Protein AF-A0A7V9QBI6-F1 (afdb_monomer_lite)

Structure (mmCIF, N/CA/C/O backbone):
data_AF-A0A7V9QBI6-F1
#
_entry.id   AF-A0A7V9QBI6-F1
#
loop_
_atom_site.group_PDB
_atom_site.id
_atom_site.type_symbol
_atom_site.label_atom_id
_atom_site.label_alt_id
_atom_site.label_comp_id
_atom_site.label_asym_id
_atom_site.label_entity_id
_atom_site.label_seq_id
_atom_site.pdbx_PDB_ins_code
_atom_site.Cartn_x
_atom_site.Cartn_y
_atom_site.Cartn_z
_atom_site.occupancy
_atom_site.B_iso_or_equiv
_atom_site.auth_seq_id
_atom_site.auth_comp_id
_atom_site.auth_asym_id
_atom_site.auth_atom_id
_atom_site.pdbx_PDB_model_num
ATOM 1 N N . MET A 1 1 ? 18.276 -4.239 5.375 1.00 56.69 1 MET A N 1
ATOM 2 C CA . MET A 1 1 ? 18.345 -3.496 4.094 1.00 56.69 1 MET A CA 1
ATOM 3 C C . MET A 1 1 ? 19.652 -2.724 3.919 1.00 56.69 1 MET A C 1
ATOM 5 O O . MET A 1 1 ? 20.306 -2.958 2.918 1.00 56.69 1 MET A O 1
ATOM 9 N N . LEU A 1 2 ? 20.093 -1.887 4.871 1.00 54.53 2 LEU A N 1
ATOM 10 C CA . LEU A 1 2 ? 21.341 -1.106 4.722 1.00 54.53 2 LEU A CA 1
ATOM 11 C C . LEU A 1 2 ? 22.616 -1.962 4.559 1.00 54.53 2 LEU A C 1
ATOM 13 O O . LEU A 1 2 ? 23.468 -1.631 3.743 1.00 54.53 2 LEU A O 1
ATOM 17 N N . ALA A 1 3 ? 22.708 -3.097 5.264 1.00 55.66 3 ALA A N 1
ATOM 18 C CA . ALA A 1 3 ? 23.862 -4.000 5.173 1.00 55.66 3 ALA A CA 1
ATOM 19 C C . ALA A 1 3 ? 24.038 -4.647 3.784 1.00 55.66 3 ALA A C 1
ATOM 21 O O . ALA A 1 3 ? 25.162 -4.854 3.351 1.00 55.66 3 ALA A O 1
ATOM 22 N N . GLY A 1 4 ? 22.943 -4.924 3.063 1.00 59.69 4 GLY A N 1
ATOM 23 C CA . GLY A 1 4 ? 23.010 -5.491 1.709 1.00 59.69 4 GLY A CA 1
ATOM 24 C C . GLY A 1 4 ? 23.427 -4.468 0.650 1.00 59.69 4 GLY A C 1
ATOM 25 O O . GLY A 1 4 ? 24.058 -4.829 -0.335 1.00 59.69 4 GLY A O 1
ATOM 26 N N . TRP A 1 5 ? 23.122 -3.185 0.868 1.00 60.59 5 TRP A N 1
ATOM 27 C CA . TRP A 1 5 ? 23.482 -2.114 -0.064 1.00 60.59 5 TRP A CA 1
ATOM 28 C C . TRP A 1 5 ? 24.966 -1.742 0.008 1.00 60.59 5 TRP A C 1
ATOM 30 O O . TRP A 1 5 ? 25.596 -1.507 -1.019 1.00 60.59 5 TRP A O 1
ATOM 40 N N . TYR A 1 6 ? 25.549 -1.749 1.211 1.00 61.19 6 TYR A N 1
ATOM 41 C CA . TYR A 1 6 ? 26.974 -1.454 1.407 1.00 61.19 6 TYR A CA 1
ATOM 42 C C . TYR A 1 6 ? 27.915 -2.425 0.671 1.00 61.19 6 TYR A C 1
ATOM 44 O O . TYR A 1 6 ? 29.070 -2.086 0.436 1.00 61.19 6 TYR A O 1
ATOM 52 N N . ILE A 1 7 ? 27.419 -3.599 0.269 1.00 66.25 7 ILE A N 1
ATOM 53 C CA . ILE A 1 7 ? 28.182 -4.628 -0.451 1.00 66.25 7 ILE A CA 1
ATOM 54 C C . ILE A 1 7 ? 28.337 -4.296 -1.952 1.00 66.25 7 ILE A C 1
ATOM 56 O O . ILE A 1 7 ? 29.274 -4.772 -2.582 1.00 66.25 7 ILE A O 1
ATOM 60 N N . ILE A 1 8 ? 27.465 -3.461 -2.536 1.00 65.31 8 ILE A N 1
ATOM 61 C CA . ILE A 1 8 ? 27.375 -3.246 -4.000 1.00 65.31 8 ILE A CA 1
ATOM 62 C C . ILE A 1 8 ? 28.242 -2.055 -4.482 1.00 65.31 8 ILE A C 1
ATOM 64 O O . ILE A 1 8 ? 28.505 -1.909 -5.674 1.00 65.31 8 ILE A O 1
ATOM 68 N N . GLY A 1 9 ? 28.771 -1.246 -3.558 1.00 57.41 9 GLY A N 1
ATOM 69 C CA . GLY A 1 9 ? 29.742 -0.179 -3.831 1.00 57.41 9 GLY A CA 1
ATOM 70 C C . GLY A 1 9 ? 29.172 1.251 -3.740 1.00 57.41 9 GLY A C 1
ATOM 71 O O 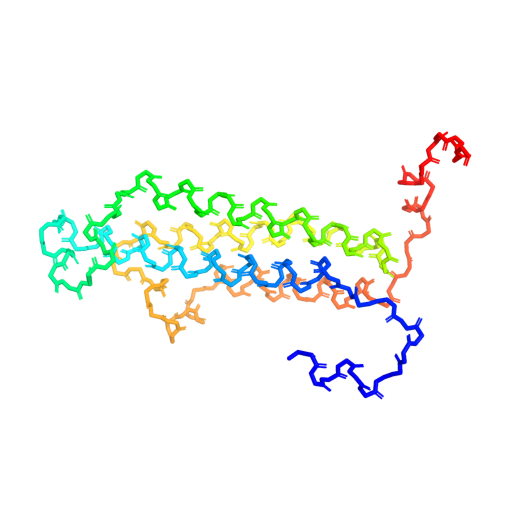. GLY A 1 9 ? 27.972 1.466 -3.912 1.00 57.41 9 GLY A O 1
ATOM 72 N N . PRO A 1 10 ? 30.022 2.262 -3.469 1.00 57.81 10 PRO A N 1
ATOM 73 C CA . PRO A 1 10 ? 29.607 3.632 -3.129 1.00 57.81 10 PRO A CA 1
ATOM 74 C C . PRO A 1 10 ? 29.088 4.475 -4.309 1.00 57.81 10 PRO A C 1
ATOM 76 O O . PRO A 1 10 ? 28.660 5.607 -4.100 1.00 57.81 10 PRO A O 1
ATOM 79 N N . ALA A 1 11 ? 29.121 3.960 -5.543 1.00 58.97 11 ALA A N 1
ATOM 80 C CA . ALA A 1 11 ? 28.782 4.725 -6.748 1.00 58.97 11 ALA A CA 1
ATOM 81 C C . ALA A 1 11 ? 27.268 4.895 -6.990 1.00 58.97 11 ALA A C 1
ATOM 83 O O . ALA A 1 11 ? 26.865 5.766 -7.759 1.00 58.97 11 ALA A O 1
ATOM 84 N N . MET A 1 12 ? 26.413 4.091 -6.345 1.00 58.62 12 MET A N 1
ATOM 85 C CA . MET A 1 12 ? 24.961 4.216 -6.487 1.00 58.62 12 MET A CA 1
ATOM 86 C C . MET A 1 12 ? 24.350 4.998 -5.326 1.00 58.62 12 MET A C 1
ATOM 88 O O . MET A 1 12 ? 24.424 4.593 -4.164 1.00 58.62 12 MET A O 1
ATOM 92 N N . VAL A 1 13 ? 23.680 6.103 -5.666 1.00 67.19 13 VAL A N 1
ATOM 93 C CA . VAL A 1 13 ? 22.854 6.872 -4.728 1.00 67.19 13 VAL A CA 1
ATOM 94 C C . VAL A 1 13 ? 21.829 5.935 -4.094 1.00 67.19 13 VAL A C 1
ATOM 96 O O . VAL A 1 13 ? 21.080 5.261 -4.805 1.00 67.19 13 VAL A O 1
ATOM 99 N N . LEU A 1 14 ? 21.805 5.907 -2.759 1.00 70.12 14 LEU A N 1
ATOM 100 C CA . LEU A 1 14 ? 20.863 5.113 -1.977 1.00 70.12 14 LEU A CA 1
ATOM 101 C C . LEU A 1 14 ? 19.430 5.417 -2.459 1.00 70.12 14 LEU A C 1
ATOM 103 O O . LEU A 1 14 ? 19.051 6.594 -2.483 1.00 70.12 14 LEU A O 1
ATOM 107 N N . PRO A 1 15 ? 18.612 4.416 -2.830 1.00 82.88 15 PRO A N 1
ATOM 108 C CA . PRO A 1 15 ? 17.234 4.636 -3.247 1.00 82.88 15 PRO A CA 1
ATOM 109 C C . PRO A 1 15 ? 16.385 4.916 -2.002 1.00 82.88 15 PRO A C 1
ATOM 111 O O . PRO A 1 15 ? 15.600 4.084 -1.551 1.00 82.88 15 PRO A O 1
ATOM 114 N N . ILE A 1 16 ? 16.569 6.099 -1.411 1.00 87.75 16 ILE A N 1
ATOM 115 C CA . ILE A 1 16 ? 15.859 6.548 -0.207 1.00 87.75 16 ILE A CA 1
ATOM 116 C C . ILE A 1 16 ? 14.348 6.498 -0.447 1.00 87.75 16 ILE A C 1
ATOM 118 O O . ILE A 1 16 ? 13.604 6.092 0.440 1.00 87.75 16 ILE A O 1
ATOM 122 N N . SER A 1 17 ? 13.899 6.816 -1.665 1.00 90.56 17 SER A N 1
ATOM 123 C CA . SER A 1 17 ? 12.503 6.670 -2.079 1.00 90.56 17 SER A CA 1
ATOM 124 C C . SER A 1 17 ? 12.000 5.227 -1.939 1.00 90.56 17 SER A C 1
ATOM 126 O O . SER A 1 17 ? 10.940 5.011 -1.364 1.00 90.56 17 SER A O 1
ATOM 128 N N . LEU A 1 18 ? 12.774 4.215 -2.338 1.00 90.81 18 LEU A N 1
ATOM 129 C CA . LEU A 1 18 ? 12.375 2.816 -2.148 1.00 90.81 18 LEU A CA 1
ATOM 130 C C . LEU A 1 18 ? 12.300 2.433 -0.665 1.00 90.81 18 LEU A C 1
ATOM 132 O O . LEU A 1 18 ? 11.347 1.778 -0.249 1.00 90.81 18 LEU A O 1
ATOM 136 N N . LEU A 1 19 ? 13.281 2.857 0.138 1.00 91.00 19 LEU A N 1
ATOM 137 C CA . LEU A 1 19 ? 13.303 2.589 1.581 1.00 91.00 19 LEU A CA 1
ATOM 138 C C . LEU A 1 19 ? 12.094 3.209 2.288 1.00 91.00 19 LEU A C 1
ATOM 140 O O . LEU A 1 19 ? 11.439 2.545 3.092 1.00 91.00 19 LEU A O 1
ATOM 144 N N . LEU A 1 20 ? 11.784 4.467 1.968 1.00 93.75 20 LEU A N 1
ATOM 145 C CA . LEU A 1 20 ? 10.618 5.161 2.499 1.00 93.75 20 LEU A CA 1
ATOM 146 C C . LEU A 1 20 ? 9.326 4.495 2.034 1.00 93.75 20 LEU A C 1
ATOM 148 O O . LEU A 1 20 ? 8.457 4.246 2.862 1.00 93.75 20 LEU A O 1
ATOM 152 N N . SER A 1 21 ? 9.213 4.137 0.753 1.00 94.56 21 SER A N 1
ATOM 153 C CA . SER A 1 21 ? 8.050 3.411 0.237 1.00 94.56 21 SER A CA 1
ATOM 154 C C . SER A 1 21 ? 7.826 2.103 0.997 1.00 94.56 21 SER A C 1
ATOM 156 O O . SER A 1 21 ? 6.747 1.898 1.551 1.00 94.56 21 SER A O 1
ATOM 158 N N . TYR A 1 22 ? 8.867 1.274 1.130 1.00 93.88 22 TYR A N 1
ATOM 159 C CA . TYR A 1 22 ? 8.823 0.021 1.884 1.00 93.88 22 TYR A CA 1
ATOM 160 C C . TYR A 1 22 ? 8.365 0.234 3.334 1.00 93.88 22 TYR A C 1
ATOM 162 O O . TYR A 1 22 ? 7.484 -0.476 3.823 1.00 93.88 22 TYR A O 1
ATOM 170 N N . TRP A 1 23 ? 8.914 1.245 4.014 1.00 95.50 23 TRP A N 1
ATOM 171 C CA . TRP A 1 23 ? 8.517 1.578 5.381 1.00 95.50 23 TRP A CA 1
ATOM 172 C C . TRP A 1 23 ? 7.045 1.996 5.461 1.00 95.50 23 TRP A C 1
ATOM 174 O O . TRP A 1 23 ? 6.322 1.546 6.351 1.00 95.50 23 TRP A O 1
ATOM 184 N N . MET A 1 24 ? 6.581 2.835 4.533 1.00 97.62 24 MET A N 1
ATOM 185 C CA . MET A 1 24 ? 5.194 3.302 4.499 1.00 97.62 24 MET A CA 1
ATOM 186 C C . MET A 1 24 ? 4.216 2.161 4.199 1.00 97.62 24 MET A C 1
ATOM 188 O O . MET A 1 24 ? 3.181 2.080 4.854 1.00 97.62 24 MET A O 1
ATOM 192 N N . VAL A 1 25 ? 4.553 1.226 3.302 1.00 96.56 25 VAL A N 1
ATOM 193 C CA . VAL A 1 25 ? 3.745 0.014 3.062 1.00 96.56 25 VAL A CA 1
ATOM 194 C C . VAL A 1 25 ? 3.663 -0.857 4.324 1.00 96.56 25 VAL A C 1
ATOM 196 O O . VAL A 1 25 ? 2.589 -1.338 4.687 1.00 96.56 25 VAL A O 1
ATOM 199 N N . ALA A 1 26 ? 4.769 -1.041 5.046 1.00 95.19 26 ALA A N 1
ATOM 200 C CA . ALA A 1 26 ? 4.754 -1.793 6.301 1.00 95.19 26 ALA A CA 1
ATOM 201 C C . ALA A 1 26 ? 3.892 -1.101 7.376 1.00 95.19 26 ALA A C 1
ATOM 203 O O . ALA A 1 26 ? 3.095 -1.753 8.058 1.00 95.19 26 ALA A O 1
ATOM 204 N N . ALA A 1 27 ? 4.009 0.225 7.504 1.00 96.44 27 ALA A N 1
ATOM 205 C CA . ALA A 1 27 ? 3.177 1.022 8.404 1.00 96.44 27 ALA A CA 1
ATOM 206 C C . ALA A 1 27 ? 1.689 0.939 8.028 1.00 96.44 27 ALA A C 1
ATOM 208 O O . ALA A 1 27 ? 0.847 0.791 8.915 1.00 96.44 27 ALA A O 1
ATOM 209 N N . TYR A 1 28 ? 1.378 0.947 6.730 1.00 97.44 28 TYR A N 1
ATOM 210 C CA . TYR A 1 28 ? 0.037 0.730 6.199 1.00 97.44 28 TYR A CA 1
ATOM 211 C C . TYR A 1 28 ? -0.553 -0.602 6.682 1.00 97.44 28 TYR A C 1
ATOM 213 O O . TYR A 1 28 ? -1.601 -0.600 7.328 1.00 97.44 28 TYR A O 1
ATOM 221 N N . PHE A 1 29 ? 0.134 -1.729 6.465 1.00 94.50 29 PHE A N 1
ATOM 222 C CA . PHE A 1 29 ? -0.372 -3.041 6.889 1.00 94.50 29 PHE A CA 1
ATOM 223 C C . PHE A 1 29 ? -0.586 -3.120 8.406 1.00 94.50 29 PHE A C 1
ATOM 225 O O . PHE A 1 29 ? -1.609 -3.626 8.873 1.00 94.50 29 PHE A O 1
ATOM 232 N N . MET A 1 30 ? 0.330 -2.549 9.192 1.00 94.62 30 MET A N 1
ATOM 233 C CA . MET A 1 30 ? 0.195 -2.493 10.650 1.00 94.62 30 MET A CA 1
ATOM 234 C C . MET A 1 30 ? -0.979 -1.619 11.107 1.00 94.62 30 MET A C 1
ATOM 236 O O . MET A 1 30 ? -1.645 -1.958 12.089 1.00 94.62 30 MET A O 1
ATOM 240 N N . ALA A 1 31 ? -1.245 -0.507 10.421 1.00 95.31 31 ALA A N 1
ATOM 241 C CA . ALA A 1 31 ? -2.376 0.365 10.716 1.00 95.31 31 ALA A CA 1
ATOM 242 C C . ALA A 1 31 ? -3.710 -0.323 10.394 1.00 95.31 31 ALA A C 1
ATOM 244 O O . ALA A 1 31 ? -4.616 -0.302 11.225 1.00 95.31 31 ALA A O 1
ATOM 245 N N . VAL A 1 32 ? -3.802 -1.012 9.252 1.00 95.25 32 VAL A N 1
ATOM 246 C CA . VAL A 1 32 ? -4.983 -1.800 8.861 1.00 95.25 32 VAL A CA 1
ATOM 247 C C . VAL A 1 32 ? -5.254 -2.931 9.856 1.00 95.25 32 VAL A C 1
ATOM 249 O O . VAL A 1 32 ? -6.391 -3.100 10.296 1.00 95.25 32 VAL A O 1
ATOM 252 N N . LYS A 1 33 ? -4.218 -3.656 10.298 1.00 93.06 33 LYS A N 1
ATOM 253 C CA . LYS A 1 33 ? -4.354 -4.666 11.357 1.00 93.06 33 LYS A CA 1
ATOM 254 C C . LYS A 1 33 ? -4.920 -4.068 12.649 1.00 93.06 33 LYS A C 1
ATOM 256 O O . LYS A 1 33 ? -5.872 -4.603 13.211 1.00 93.06 33 LYS A O 1
ATOM 261 N N . ARG A 1 34 ? -4.364 -2.944 13.117 1.00 92.44 34 ARG A N 1
ATOM 262 C CA . ARG A 1 34 ? -4.855 -2.256 14.327 1.00 92.44 34 ARG A CA 1
ATOM 263 C C . ARG A 1 34 ? -6.288 -1.762 14.171 1.00 92.44 34 ARG A C 1
ATOM 265 O O . ARG A 1 34 ? -7.041 -1.809 15.133 1.00 92.44 34 ARG A O 1
ATOM 272 N N . PHE A 1 35 ? -6.656 -1.297 12.982 1.00 94.12 35 PHE A N 1
ATOM 273 C CA . PHE A 1 35 ? -8.021 -0.895 12.668 1.00 94.12 35 PHE A CA 1
ATOM 274 C C . PHE A 1 35 ? -9.002 -2.065 12.775 1.00 94.12 35 PHE A C 1
ATOM 276 O O . PHE A 1 35 ? -10.030 -1.925 13.436 1.00 94.12 35 PHE A O 1
ATOM 283 N N . ALA A 1 36 ? -8.648 -3.228 12.224 1.00 92.44 36 ALA A N 1
ATOM 284 C CA . ALA A 1 36 ? -9.449 -4.441 12.360 1.00 92.44 36 ALA A CA 1
ATOM 285 C C . ALA A 1 36 ? -9.595 -4.880 13.829 1.00 92.44 36 ALA A C 1
ATOM 287 O O . ALA A 1 36 ? -10.696 -5.210 14.254 1.00 92.44 36 ALA A O 1
ATOM 288 N N . GLU A 1 37 ? -8.508 -4.872 14.613 1.00 91.19 37 GLU A N 1
ATOM 289 C CA . GLU A 1 37 ? -8.533 -5.208 16.050 1.00 91.19 37 GLU A CA 1
ATOM 290 C C . GLU A 1 37 ? -9.409 -4.228 16.851 1.00 91.19 37 GLU A C 1
ATOM 292 O O . GLU A 1 37 ? -10.218 -4.642 17.676 1.00 91.19 37 GLU A O 1
ATOM 297 N N . PHE A 1 38 ? -9.261 -2.921 16.612 1.00 91.38 38 PHE A N 1
ATOM 298 C CA . PHE A 1 38 ? -9.999 -1.886 17.340 1.00 91.38 38 PHE A CA 1
ATOM 299 C C . PHE A 1 38 ? -11.511 -1.989 17.099 1.00 91.38 38 PHE A C 1
ATOM 301 O O . PHE A 1 38 ? -12.290 -1.887 18.046 1.00 91.38 38 PHE A O 1
ATOM 308 N N . ARG A 1 39 ? -11.916 -2.242 15.848 1.00 90.94 39 ARG A N 1
ATOM 309 C CA . ARG A 1 39 ? -13.322 -2.444 15.474 1.00 90.94 39 ARG A CA 1
ATOM 310 C C . ARG A 1 39 ? -13.921 -3.710 16.068 1.00 90.94 39 ARG A C 1
ATOM 312 O O . ARG A 1 39 ? -15.064 -3.681 16.504 1.00 90.94 39 ARG A O 1
ATOM 319 N N . ASP A 1 40 ? -13.161 -4.799 16.089 1.00 89.50 40 ASP A N 1
ATOM 320 C CA . ASP A 1 40 ? -13.628 -6.089 16.604 1.00 89.50 40 ASP A CA 1
ATOM 321 C C . ASP A 1 40 ? -13.874 -6.057 18.122 1.00 89.50 40 ASP A C 1
ATOM 323 O O . ASP A 1 40 ? -14.847 -6.626 18.609 1.00 89.50 40 ASP A O 1
ATOM 327 N N . ILE A 1 41 ? -13.055 -5.310 18.875 1.00 90.31 41 ILE A N 1
ATOM 328 C CA . ILE A 1 41 ? -13.276 -5.103 20.316 1.00 90.31 41 ILE A CA 1
ATOM 329 C C . ILE A 1 41 ? -14.557 -4.295 20.576 1.00 90.31 41 ILE A C 1
ATOM 331 O O . ILE A 1 41 ? -15.236 -4.543 21.574 1.00 90.31 41 ILE A O 1
ATOM 335 N N . GLY A 1 42 ? -14.868 -3.312 19.722 1.00 86.81 42 GLY A N 1
ATOM 336 C CA . GLY A 1 42 ? -16.112 -2.528 19.749 1.00 86.81 42 GLY A CA 1
ATOM 337 C C . GLY A 1 42 ? -16.316 -1.608 20.964 1.00 86.81 42 GLY A C 1
ATOM 338 O O . GLY A 1 42 ? -17.242 -0.803 20.971 1.00 86.81 42 GLY A O 1
ATOM 339 N N . ASP A 1 43 ? -15.456 -1.693 21.982 1.00 89.88 43 ASP A N 1
ATOM 340 C CA . ASP A 1 43 ? -15.502 -0.892 23.209 1.00 89.88 43 ASP A CA 1
ATOM 341 C C . ASP A 1 43 ? -14.139 -0.206 23.449 1.00 89.88 43 ASP A C 1
ATOM 343 O O . ASP A 1 43 ? -13.153 -0.891 23.751 1.00 89.88 43 ASP A O 1
ATOM 347 N N . PRO A 1 44 ? -14.060 1.139 23.367 1.00 85.62 44 PRO A N 1
ATOM 348 C CA . PRO A 1 44 ? -12.823 1.894 23.574 1.00 85.62 44 PRO A CA 1
ATOM 349 C C . PRO A 1 44 ? -12.148 1.653 24.932 1.00 85.62 44 PRO A C 1
ATOM 351 O O . PRO A 1 44 ? -10.917 1.630 25.014 1.00 85.62 44 PRO A O 1
ATOM 354 N N . ALA A 1 45 ? -12.919 1.440 26.004 1.00 87.69 45 ALA A N 1
ATOM 355 C CA . ALA A 1 45 ? -12.368 1.204 27.336 1.00 87.69 45 ALA A CA 1
ATOM 356 C C . ALA A 1 45 ? -11.715 -0.182 27.423 1.00 87.69 45 ALA A C 1
ATOM 358 O O . ALA A 1 45 ? -10.620 -0.331 27.976 1.00 87.69 45 ALA A O 1
ATOM 359 N N . ARG A 1 46 ? -12.346 -1.200 26.825 1.00 88.56 46 ARG A N 1
ATOM 360 C CA . ARG A 1 46 ? -11.760 -2.544 26.696 1.00 88.56 46 ARG A CA 1
ATOM 361 C C . ARG A 1 46 ? -10.570 -2.549 25.742 1.00 88.56 46 ARG A C 1
ATOM 363 O O . ARG A 1 46 ? -9.563 -3.183 26.049 1.00 88.56 46 ARG A O 1
ATOM 370 N N . ALA A 1 47 ? -10.635 -1.794 24.648 1.00 88.81 47 ALA A N 1
ATOM 371 C CA . ALA A 1 47 ? -9.548 -1.653 23.684 1.00 88.81 47 ALA A CA 1
ATOM 372 C C . ALA A 1 47 ? -8.289 -1.063 24.339 1.00 88.81 47 ALA A C 1
ATOM 374 O O . ALA A 1 47 ? -7.196 -1.605 24.174 1.00 88.81 47 ALA A O 1
ATOM 375 N N . ALA A 1 48 ? -8.439 -0.017 25.158 1.00 89.94 48 ALA A N 1
ATOM 376 C CA . ALA A 1 48 ? -7.338 0.584 25.912 1.00 89.94 48 ALA A CA 1
ATOM 377 C C . ALA A 1 48 ? -6.700 -0.379 26.932 1.00 89.94 48 ALA A C 1
ATOM 379 O O . ALA A 1 48 ? -5.484 -0.339 27.134 1.00 89.94 48 ALA A O 1
ATOM 380 N N . ARG A 1 49 ? -7.500 -1.263 27.550 1.00 89.62 49 ARG A N 1
ATOM 381 C CA . ARG A 1 49 ? -7.007 -2.317 28.459 1.00 89.62 49 ARG A CA 1
ATOM 382 C C . ARG A 1 49 ? -6.285 -3.439 27.716 1.00 89.62 49 ARG A C 1
ATOM 384 O O . ARG A 1 49 ? -5.291 -3.945 28.221 1.00 89.62 49 ARG A O 1
ATOM 391 N N . TYR A 1 50 ? -6.757 -3.800 26.523 1.00 88.75 50 TYR A N 1
ATOM 392 C CA . TYR A 1 50 ? -6.080 -4.757 25.648 1.00 88.75 50 TYR A CA 1
ATOM 393 C C . TYR A 1 50 ? -4.725 -4.218 25.164 1.00 88.75 50 TYR A C 1
ATOM 395 O O . TYR A 1 50 ? -3.727 -4.937 25.171 1.00 88.75 50 TYR A O 1
ATOM 403 N N . ARG A 1 51 ? -4.661 -2.934 24.776 1.00 87.81 51 ARG A N 1
ATOM 404 C CA . ARG A 1 51 ? -3.429 -2.293 24.304 1.00 87.81 51 ARG A CA 1
ATOM 405 C C . ARG A 1 51 ? -3.376 -0.819 24.689 1.00 87.81 51 ARG A C 1
ATOM 407 O O . ARG A 1 51 ? -4.189 -0.024 24.234 1.00 87.81 51 ARG A O 1
ATOM 414 N N . ARG A 1 52 ? -2.325 -0.410 25.408 1.00 87.44 52 ARG A N 1
ATOM 415 C CA . ARG A 1 52 ? -2.160 0.984 25.872 1.00 87.44 52 ARG A CA 1
ATOM 416 C C . ARG A 1 52 ? -2.238 2.028 24.748 1.00 87.44 52 ARG A C 1
ATOM 418 O O . ARG A 1 52 ? -2.763 3.112 24.969 1.00 87.44 52 ARG A O 1
ATOM 425 N N . SER A 1 53 ? -1.751 1.719 23.542 1.00 87.00 53 SER A N 1
ATOM 426 C CA . SER A 1 53 ? -1.836 2.639 22.396 1.00 87.00 53 SER A CA 1
ATOM 427 C C . SER A 1 53 ? -3.266 2.866 21.897 1.00 87.00 53 SER A C 1
ATOM 429 O O . SER A 1 53 ? -3.540 3.919 21.328 1.00 87.00 53 SER A O 1
ATOM 431 N N . PHE A 1 54 ? -4.187 1.928 22.143 1.00 89.81 54 PHE A N 1
ATOM 432 C CA . PHE A 1 54 ? -5.592 2.060 21.753 1.00 89.81 54 PHE A CA 1
ATOM 433 C C . PHE A 1 54 ? -6.316 3.138 22.561 1.00 89.81 54 PHE A C 1
ATOM 435 O O . PHE A 1 54 ? -7.300 3.677 22.072 1.00 89.81 54 PHE A O 1
ATOM 442 N N . ALA A 1 55 ? -5.776 3.547 23.716 1.00 88.56 55 ALA A N 1
ATOM 443 C CA . ALA A 1 55 ? -6.294 4.682 24.480 1.00 88.56 55 ALA A CA 1
ATOM 444 C C . ALA A 1 55 ? -6.278 6.010 23.695 1.00 88.56 55 ALA A C 1
ATOM 446 O O . ALA A 1 55 ? -7.042 6.917 24.009 1.00 88.56 55 ALA A O 1
ATOM 447 N N . PHE A 1 56 ? -5.420 6.135 22.675 1.00 88.44 56 PHE A N 1
ATOM 448 C CA . PHE A 1 56 ? -5.294 7.349 21.858 1.00 88.44 56 PHE A CA 1
ATOM 449 C C . PHE A 1 56 ? -5.919 7.213 20.462 1.00 88.44 56 PHE A C 1
ATOM 451 O O . PHE A 1 56 ? -5.934 8.185 19.692 1.00 88.44 56 PHE A O 1
ATOM 458 N N . TYR A 1 57 ? -6.419 6.022 20.118 1.00 89.56 57 TYR A N 1
ATOM 459 C CA . TYR A 1 57 ? -6.986 5.744 18.805 1.00 89.56 57 TYR A CA 1
ATOM 460 C C . TYR A 1 57 ? -8.499 5.901 18.780 1.00 89.56 57 TYR A C 1
ATOM 462 O O . TYR A 1 57 ? -9.212 5.639 19.741 1.00 89.56 57 TYR A O 1
ATOM 470 N N . THR A 1 58 ? -8.968 6.316 17.612 1.00 92.06 58 THR A N 1
ATOM 471 C CA . THR A 1 58 ? -10.368 6.288 17.213 1.00 92.06 58 THR A CA 1
ATOM 472 C C . THR A 1 58 ? -10.429 5.673 15.820 1.00 92.06 58 THR A C 1
ATOM 474 O O . THR A 1 58 ? -9.438 5.730 15.080 1.00 92.06 58 THR A O 1
ATOM 477 N N . GLU A 1 59 ? -11.574 5.108 15.436 1.00 91.06 59 GLU A N 1
ATOM 478 C CA . GLU A 1 59 ? -11.746 4.565 14.083 1.00 91.06 59 GLU A CA 1
ATOM 479 C C . GLU A 1 59 ? -11.391 5.582 12.982 1.00 91.06 59 GLU A C 1
ATOM 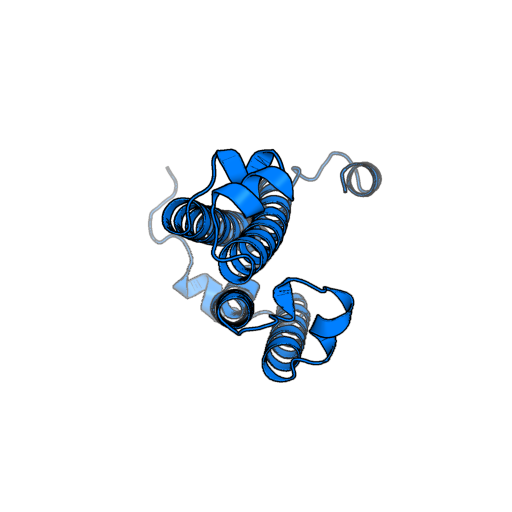481 O O . GLU A 1 59 ? -10.594 5.230 12.107 1.00 91.06 59 GLU A O 1
ATOM 486 N N . PRO A 1 60 ? -11.848 6.856 13.040 1.00 94.75 60 PRO A N 1
ATOM 487 C CA . PRO A 1 60 ? -11.464 7.851 12.042 1.00 94.75 60 PRO A CA 1
ATOM 488 C C . PRO A 1 60 ? -9.957 8.108 11.996 1.00 94.75 60 PRO A C 1
ATOM 490 O O . PRO A 1 60 ? -9.384 8.179 10.915 1.00 94.75 60 PRO A O 1
ATOM 493 N N . ARG A 1 61 ? -9.278 8.210 13.150 1.00 94.00 61 ARG A N 1
ATOM 494 C CA . ARG A 1 61 ? -7.822 8.441 13.186 1.00 94.00 61 ARG A CA 1
ATOM 495 C C . ARG A 1 61 ? -7.047 7.288 12.559 1.00 94.00 61 ARG A C 1
ATOM 497 O O . ARG A 1 61 ? -6.079 7.530 11.840 1.00 94.00 61 ARG A O 1
ATOM 504 N N . LEU A 1 62 ? -7.472 6.052 12.816 1.00 94.88 62 LEU A N 1
ATOM 505 C CA . LEU A 1 62 ? -6.857 4.870 12.219 1.00 94.88 62 LEU A CA 1
ATOM 506 C C . LEU A 1 62 ? -7.053 4.864 10.699 1.00 94.88 62 LEU A C 1
ATOM 508 O O . LEU A 1 62 ? -6.064 4.737 9.981 1.00 94.88 62 LEU A O 1
ATOM 512 N N . LEU A 1 63 ? -8.266 5.118 10.199 1.00 95.75 63 LEU A N 1
ATOM 513 C CA . LEU A 1 63 ? -8.517 5.244 8.756 1.00 95.75 63 LEU A CA 1
ATOM 514 C C . LEU A 1 63 ? -7.705 6.367 8.103 1.00 95.75 63 LEU A C 1
ATOM 516 O O . LEU A 1 63 ? -7.105 6.151 7.052 1.00 95.75 63 LEU A O 1
ATOM 520 N N . ILE A 1 64 ? -7.618 7.538 8.739 1.00 97.19 64 ILE A N 1
ATOM 521 C CA . ILE A 1 64 ? -6.804 8.657 8.244 1.00 97.19 64 ILE A CA 1
ATOM 522 C C . ILE A 1 64 ? -5.331 8.242 8.148 1.00 97.19 64 ILE A C 1
ATOM 524 O O . ILE A 1 64 ? -4.691 8.492 7.129 1.00 97.19 64 ILE A O 1
ATOM 528 N N . SER A 1 65 ? -4.792 7.561 9.167 1.00 96.94 65 SER A N 1
ATOM 529 C CA . SER A 1 65 ? -3.406 7.074 9.129 1.00 96.94 65 SER A CA 1
ATOM 530 C C . SER A 1 65 ? -3.171 6.027 8.037 1.00 96.94 65 SER A C 1
ATOM 532 O O . SER A 1 65 ? -2.149 6.078 7.359 1.00 96.94 65 SER A O 1
ATOM 534 N N . ILE A 1 66 ? -4.132 5.126 7.808 1.00 97.75 66 ILE A N 1
ATOM 535 C CA . ILE A 1 66 ? -4.086 4.139 6.721 1.00 97.75 66 ILE A CA 1
ATOM 536 C C . ILE A 1 66 ? -3.998 4.858 5.371 1.00 97.75 66 ILE A C 1
ATOM 538 O O . ILE A 1 66 ? -3.121 4.539 4.571 1.00 97.75 66 ILE A O 1
ATOM 542 N N . MET A 1 67 ? -4.855 5.855 5.134 1.00 97.81 67 MET A N 1
ATOM 543 C CA . MET A 1 67 ? -4.835 6.653 3.902 1.00 97.81 67 MET A CA 1
ATOM 544 C C . MET A 1 67 ? -3.527 7.422 3.733 1.00 97.81 67 MET A C 1
ATOM 546 O O . MET A 1 67 ? -2.953 7.422 2.647 1.00 97.81 67 MET A O 1
ATOM 550 N N . PHE A 1 68 ? -3.012 8.023 4.806 1.00 98.12 68 PHE A N 1
ATOM 551 C CA . PHE A 1 68 ? -1.724 8.709 4.782 1.00 98.12 68 PHE A CA 1
ATOM 552 C C . PHE A 1 68 ? -0.581 7.767 4.379 1.00 98.12 68 PHE A C 1
ATOM 554 O O . PHE A 1 68 ? 0.168 8.074 3.450 1.00 98.12 68 PHE A O 1
ATOM 561 N N . TYR A 1 69 ? -0.462 6.604 5.030 1.00 98.06 69 TYR A N 1
ATOM 562 C CA . TYR A 1 69 ? 0.590 5.635 4.719 1.00 98.06 69 TYR A CA 1
ATOM 563 C C . TYR A 1 69 ? 0.444 5.051 3.312 1.00 98.06 69 TYR A C 1
ATOM 565 O O . TYR A 1 69 ? 1.451 4.879 2.627 1.00 98.06 69 TYR A O 1
ATOM 573 N N . ALA A 1 70 ? -0.786 4.808 2.848 1.00 97.75 70 ALA A N 1
ATOM 574 C CA . ALA A 1 70 ? -1.037 4.356 1.484 1.00 97.75 70 ALA A CA 1
ATOM 575 C C . ALA A 1 70 ? -0.548 5.380 0.450 1.00 97.75 70 ALA A C 1
ATOM 577 O O . ALA A 1 70 ? 0.288 5.054 -0.394 1.00 97.75 70 ALA A O 1
ATOM 578 N N . SER A 1 71 ? -0.981 6.635 0.571 1.00 97.75 71 SER A N 1
ATOM 579 C CA . SER A 1 71 ? -0.586 7.713 -0.340 1.00 97.75 71 SER A CA 1
ATOM 580 C C . SER A 1 71 ? 0.921 7.969 -0.317 1.00 97.75 71 SER A C 1
ATOM 582 O O . SER A 1 71 ? 1.547 8.057 -1.373 1.00 97.75 71 SER A O 1
ATOM 584 N N . ALA A 1 72 ? 1.533 8.021 0.871 1.00 97.56 72 ALA A N 1
ATOM 585 C CA . ALA A 1 72 ? 2.978 8.196 1.008 1.00 97.56 72 ALA A CA 1
ATOM 586 C C . ALA A 1 72 ? 3.751 7.034 0.365 1.00 97.56 72 ALA A C 1
ATOM 588 O O . ALA A 1 72 ? 4.735 7.256 -0.339 1.00 97.56 72 ALA A O 1
ATOM 589 N N . SER A 1 73 ? 3.287 5.794 0.554 1.00 97.00 73 SER A N 1
ATOM 590 C CA . SER A 1 73 ? 3.925 4.622 -0.046 1.00 97.00 73 SER A CA 1
ATOM 591 C C . SER A 1 73 ? 3.925 4.664 -1.575 1.00 97.00 73 SER A C 1
ATOM 593 O O . SER A 1 73 ? 4.969 4.407 -2.178 1.00 97.00 73 SER A O 1
ATOM 595 N N . MET A 1 74 ? 2.799 5.058 -2.184 1.00 96.69 74 MET A N 1
ATOM 596 C CA . MET A 1 74 ? 2.649 5.187 -3.636 1.00 96.69 74 MET A CA 1
ATOM 597 C C . MET A 1 74 ? 3.499 6.324 -4.200 1.00 96.69 74 MET A C 1
ATOM 599 O O . MET A 1 74 ? 4.171 6.138 -5.212 1.00 96.69 74 MET A O 1
ATOM 603 N N . LEU A 1 75 ? 3.539 7.474 -3.520 1.00 96.12 75 LEU A N 1
ATOM 604 C CA . LEU A 1 75 ? 4.381 8.604 -3.915 1.00 96.12 75 LEU A CA 1
ATOM 605 C C . LEU A 1 75 ? 5.858 8.198 -3.986 1.00 96.12 75 LEU A C 1
ATOM 607 O O . LEU A 1 75 ? 6.526 8.417 -4.997 1.00 96.12 75 LEU A O 1
ATOM 611 N N . PHE A 1 76 ? 6.368 7.581 -2.920 1.00 95.25 76 PHE A N 1
ATOM 612 C CA . PHE A 1 76 ? 7.770 7.184 -2.855 1.00 95.25 76 PHE A CA 1
ATOM 613 C C . PHE A 1 76 ? 8.097 6.010 -3.784 1.00 95.25 76 PHE A C 1
ATOM 615 O O . PHE A 1 76 ? 9.188 5.978 -4.355 1.00 95.25 76 PHE A O 1
ATOM 622 N N . LEU A 1 77 ? 7.154 5.086 -4.000 1.00 94.56 77 LEU A N 1
ATOM 623 C CA . LEU A 1 77 ? 7.304 4.041 -5.013 1.00 94.56 77 LEU A CA 1
ATOM 624 C C . LEU A 1 77 ? 7.420 4.662 -6.411 1.00 94.56 77 LEU A C 1
ATOM 626 O O . LEU A 1 77 ? 8.264 4.249 -7.199 1.00 94.56 77 LEU A O 1
ATOM 630 N N . GLY A 1 78 ? 6.622 5.694 -6.693 1.00 93.62 78 GLY A N 1
ATOM 631 C CA . GLY A 1 78 ? 6.608 6.378 -7.986 1.00 93.62 78 GLY A CA 1
ATOM 632 C C . GLY A 1 78 ? 7.917 7.107 -8.230 1.00 93.62 78 GLY A C 1
ATOM 633 O O . GLY A 1 78 ? 8.539 6.933 -9.273 1.00 93.62 78 GLY A O 1
ATOM 634 N N . ALA A 1 79 ? 8.402 7.831 -7.220 1.00 92.50 79 ALA A N 1
ATOM 635 C CA . ALA A 1 79 ? 9.707 8.482 -7.263 1.00 92.50 79 ALA A CA 1
ATOM 636 C C . ALA A 1 79 ? 10.863 7.490 -7.496 1.00 92.50 79 ALA A C 1
ATOM 638 O O . ALA A 1 79 ? 11.846 7.827 -8.152 1.00 92.50 79 ALA A O 1
ATOM 639 N N . PHE A 1 80 ? 10.769 6.267 -6.965 1.00 91.75 80 PHE A N 1
ATOM 640 C CA . PHE A 1 80 ? 11.724 5.202 -7.266 1.00 91.75 80 PHE A CA 1
ATOM 641 C C . PHE A 1 80 ? 11.595 4.720 -8.721 1.00 91.75 80 PHE A C 1
ATOM 643 O O . PHE A 1 80 ? 12.571 4.745 -9.465 1.00 91.75 80 PHE A O 1
ATOM 650 N N . ILE A 1 81 ? 10.398 4.339 -9.158 1.00 91.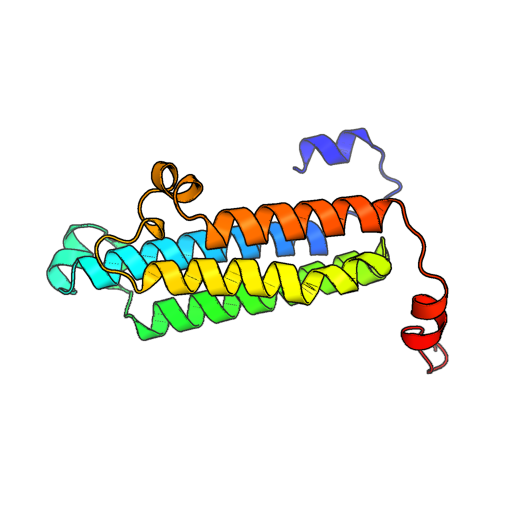94 81 ILE A N 1
ATOM 651 C CA . ILE A 1 81 ? 10.136 3.808 -10.506 1.00 91.94 81 ILE A CA 1
ATOM 652 C C . ILE A 1 81 ? 10.590 4.769 -11.600 1.00 91.94 81 ILE A C 1
ATOM 654 O O . ILE A 1 81 ? 11.337 4.362 -12.486 1.00 91.94 81 ILE A O 1
ATOM 658 N N . MET A 1 82 ? 10.241 6.053 -11.480 1.00 88.94 82 MET A N 1
ATOM 659 C CA . MET A 1 82 ? 10.629 7.091 -12.441 1.00 88.94 82 MET A CA 1
ATOM 660 C C . MET A 1 82 ? 12.148 7.207 -12.621 1.00 88.94 82 MET A C 1
ATOM 662 O O . MET A 1 82 ? 12.606 7.637 -13.674 1.00 88.94 82 MET A O 1
ATOM 666 N N . ARG A 1 83 ? 12.937 6.838 -11.603 1.00 86.69 83 ARG A N 1
ATOM 667 C CA . ARG A 1 83 ? 14.401 6.919 -11.638 1.00 86.69 83 ARG A CA 1
ATOM 668 C C . ARG A 1 83 ? 15.074 5.645 -12.146 1.00 86.69 83 ARG A C 1
ATOM 670 O O . ARG A 1 83 ? 16.152 5.744 -12.724 1.00 86.69 83 ARG A O 1
ATOM 677 N N . TYR A 1 84 ? 14.500 4.471 -11.880 1.00 87.19 84 TYR A N 1
ATOM 678 C CA . TYR A 1 84 ? 15.186 3.191 -12.107 1.00 87.19 84 TYR A CA 1
ATOM 679 C C . TYR A 1 84 ? 14.562 2.332 -13.213 1.00 87.19 84 TYR A C 1
ATOM 681 O O . TYR A 1 84 ? 15.314 1.739 -13.981 1.00 87.19 84 TYR A O 1
ATOM 689 N N . ARG A 1 85 ? 13.228 2.246 -13.309 1.00 91.19 85 ARG A N 1
ATOM 690 C CA . ARG A 1 85 ? 12.508 1.478 -14.344 1.00 91.19 85 ARG A CA 1
ATOM 691 C C . ARG A 1 85 ? 11.101 2.021 -14.537 1.00 91.19 85 ARG A C 1
ATOM 693 O O . ARG A 1 85 ? 10.216 1.705 -13.745 1.00 91.19 85 ARG A O 1
ATOM 700 N N . LEU A 1 86 ? 10.908 2.809 -15.593 1.00 91.62 86 LEU A N 1
ATOM 701 C CA . LEU A 1 86 ? 9.652 3.498 -15.892 1.00 91.62 86 LEU A CA 1
ATOM 702 C C . LEU A 1 86 ? 8.499 2.514 -16.134 1.00 91.62 86 LEU A C 1
ATOM 704 O O . LEU A 1 86 ? 7.367 2.779 -15.739 1.00 91.62 86 LEU A O 1
ATOM 708 N N . GLU A 1 87 ? 8.794 1.358 -16.725 1.00 93.38 87 GLU A N 1
ATOM 709 C CA . GLU A 1 87 ? 7.848 0.302 -17.088 1.00 93.38 87 GLU A CA 1
ATOM 710 C C . GLU A 1 87 ? 6.993 -0.153 -15.909 1.00 93.38 87 GLU A C 1
ATOM 712 O O . GLU A 1 87 ? 5.790 -0.384 -16.053 1.00 93.38 87 GLU A O 1
ATOM 717 N N . LEU A 1 88 ? 7.581 -0.172 -14.711 1.00 94.19 88 LEU A N 1
ATOM 718 C CA . LEU A 1 88 ? 6.908 -0.559 -13.477 1.00 94.19 88 LEU A CA 1
ATOM 719 C C . LEU A 1 88 ? 5.737 0.358 -13.102 1.00 94.19 88 LEU A C 1
ATOM 721 O O . LEU A 1 88 ? 4.914 -0.052 -12.284 1.00 94.19 88 LEU A O 1
ATOM 725 N N . ILE A 1 89 ? 5.592 1.551 -13.688 1.00 93.75 89 ILE A N 1
ATOM 726 C CA . ILE A 1 89 ? 4.438 2.425 -13.430 1.00 93.75 89 ILE A CA 1
ATOM 727 C C . ILE A 1 89 ? 3.109 1.732 -13.768 1.00 93.75 89 ILE A 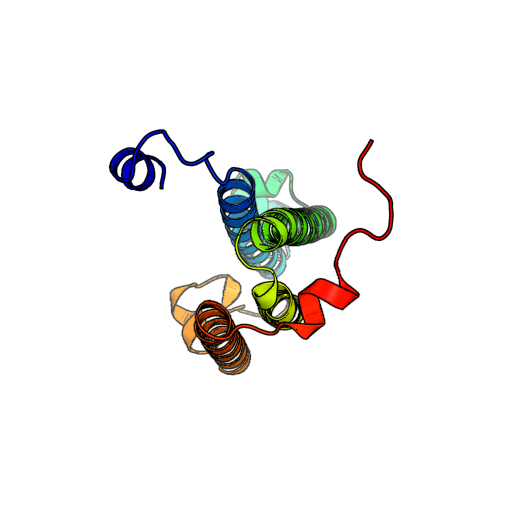C 1
ATOM 729 O O . ILE A 1 89 ? 2.109 1.959 -13.095 1.00 93.75 89 ILE A O 1
ATOM 733 N N . LEU A 1 90 ? 3.104 0.802 -14.732 1.00 93.44 90 LEU A N 1
ATOM 734 C CA . LEU A 1 90 ? 1.919 0.016 -15.092 1.00 93.44 90 LEU A CA 1
ATOM 735 C C . LEU A 1 90 ? 1.474 -0.947 -13.981 1.00 93.44 90 LEU A C 1
ATOM 737 O O . LEU A 1 90 ? 0.327 -1.384 -13.968 1.00 93.44 90 LEU A O 1
ATOM 741 N N . SER A 1 91 ? 2.349 -1.254 -13.019 1.00 94.94 91 SER A N 1
ATOM 742 C CA . SER A 1 91 ? 1.993 -2.066 -11.852 1.00 94.94 91 SER A CA 1
ATOM 743 C C . SER A 1 91 ? 1.203 -1.287 -10.790 1.00 94.94 91 SER A C 1
ATOM 745 O O . SER A 1 91 ? 0.578 -1.907 -9.931 1.00 94.94 91 SER A O 1
ATOM 747 N N . PHE A 1 92 ? 1.156 0.052 -10.854 1.00 93.62 92 PHE A N 1
ATOM 748 C CA . PHE A 1 92 ? 0.523 0.902 -9.832 1.00 93.62 92 PHE A CA 1
ATOM 749 C C . PHE A 1 92 ? -0.932 0.553 -9.530 1.00 93.62 92 PHE A C 1
ATOM 751 O O . PHE A 1 92 ? -1.258 0.382 -8.352 1.00 93.62 92 PHE A O 1
ATOM 758 N N . PRO A 1 93 ? -1.813 0.397 -10.536 1.00 95.44 93 PRO A N 1
ATOM 759 C CA . PRO A 1 93 ? -3.203 0.037 -10.280 1.00 95.44 93 PRO A CA 1
ATOM 760 C C . PRO A 1 93 ? -3.337 -1.318 -9.577 1.00 95.44 93 PRO A C 1
ATOM 762 O O . PRO A 1 93 ? -4.220 -1.492 -8.741 1.00 95.44 93 PRO A O 1
ATOM 765 N N . LEU A 1 94 ? -2.441 -2.266 -9.871 1.00 96.56 94 LEU A N 1
ATOM 766 C CA . LEU A 1 94 ? -2.442 -3.590 -9.250 1.00 96.56 94 LEU A CA 1
ATOM 767 C C . LEU A 1 94 ? -1.965 -3.528 -7.796 1.00 96.56 94 LEU A C 1
ATOM 769 O O . LEU A 1 94 ? -2.599 -4.112 -6.918 1.00 96.56 94 LEU A O 1
ATOM 773 N N . VAL A 1 95 ? -0.918 -2.750 -7.506 1.00 96.44 95 VAL A N 1
ATOM 774 C CA . VAL A 1 95 ? -0.481 -2.517 -6.121 1.00 96.44 95 VAL A CA 1
ATOM 775 C C . VAL A 1 95 ? -1.589 -1.820 -5.323 1.00 96.44 95 VAL A C 1
ATOM 777 O O . VAL A 1 95 ? -1.913 -2.250 -4.215 1.00 96.44 95 VAL A O 1
ATOM 780 N N . ALA A 1 96 ? -2.233 -0.800 -5.896 1.00 96.25 96 ALA A N 1
ATOM 781 C CA . ALA A 1 96 ? -3.374 -0.130 -5.278 1.00 96.25 96 ALA A CA 1
ATOM 782 C C . ALA A 1 96 ? -4.544 -1.099 -5.027 1.00 96.25 96 ALA A C 1
ATOM 784 O O . ALA A 1 96 ? -5.162 -1.045 -3.963 1.00 96.25 96 ALA A O 1
ATOM 785 N N . LEU A 1 97 ? -4.809 -2.032 -5.949 1.00 96.12 97 LEU A N 1
ATOM 786 C CA . LEU A 1 97 ? -5.809 -3.087 -5.778 1.00 96.12 97 LEU A CA 1
ATOM 787 C C . LEU A 1 97 ? -5.462 -4.026 -4.613 1.00 96.12 97 LEU A C 1
ATOM 789 O O . LEU A 1 97 ? -6.336 -4.344 -3.805 1.00 96.12 97 LEU A O 1
ATOM 793 N N . VAL A 1 98 ? -4.201 -4.444 -4.473 1.00 96.69 98 VAL A N 1
ATOM 794 C CA . VAL A 1 98 ? -3.739 -5.242 -3.320 1.00 96.69 98 VAL A CA 1
ATOM 795 C C . VAL A 1 98 ? -3.962 -4.482 -2.013 1.00 96.69 98 VAL A C 1
ATOM 797 O O . VAL A 1 98 ? -4.483 -5.039 -1.047 1.00 96.69 98 VAL A O 1
ATOM 800 N N . MET A 1 99 ? -3.621 -3.194 -1.975 1.00 97.00 99 MET A N 1
ATOM 801 C CA . MET A 1 99 ? -3.852 -2.374 -0.787 1.00 97.00 99 MET A CA 1
ATOM 802 C C . MET A 1 99 ? -5.348 -2.279 -0.475 1.00 97.00 99 MET A C 1
ATOM 804 O O . MET A 1 99 ? -5.754 -2.602 0.642 1.00 97.00 99 MET A O 1
ATOM 808 N N . ALA A 1 100 ? -6.176 -1.919 -1.454 1.00 96.06 100 ALA A N 1
ATOM 809 C CA . ALA A 1 100 ? -7.618 -1.783 -1.286 1.00 96.06 100 ALA A CA 1
ATOM 810 C C . ALA A 1 100 ? -8.282 -3.090 -0.822 1.00 96.06 100 ALA A C 1
ATOM 812 O O . ALA A 1 100 ? -9.083 -3.074 0.111 1.00 96.06 100 ALA A O 1
ATOM 813 N N . THR A 1 101 ? -7.915 -4.229 -1.414 1.00 94.56 101 THR A N 1
ATOM 814 C CA . THR A 1 101 ? -8.433 -5.551 -1.017 1.00 94.56 101 THR A CA 1
ATOM 815 C C . THR A 1 101 ? -8.003 -5.938 0.399 1.00 94.56 101 THR A C 1
ATOM 817 O O . THR A 1 101 ? -8.815 -6.467 1.160 1.00 94.56 101 THR A O 1
ATOM 820 N N . TYR A 1 102 ? -6.773 -5.610 0.804 1.00 94.44 102 TYR A N 1
ATOM 821 C CA . TYR A 1 102 ? -6.315 -5.811 2.179 1.00 94.44 102 TYR A CA 1
ATOM 822 C C . TYR A 1 102 ? -7.081 -4.936 3.185 1.00 94.44 102 TYR A C 1
ATOM 824 O O . TYR A 1 102 ? -7.478 -5.414 4.245 1.00 94.44 102 TYR A O 1
ATOM 832 N N . LEU A 1 103 ? -7.350 -3.669 2.852 1.00 95.19 103 LEU A N 1
ATOM 833 C CA . LEU A 1 103 ? -8.172 -2.791 3.689 1.00 95.19 103 LEU A CA 1
ATOM 834 C C . LEU A 1 103 ? -9.622 -3.286 3.771 1.00 95.19 103 LEU A C 1
ATOM 836 O O . LEU A 1 103 ? -10.195 -3.301 4.857 1.00 95.19 103 LEU A O 1
ATOM 840 N N . ALA A 1 104 ? -10.203 -3.751 2.663 1.00 93.50 104 ALA A N 1
ATOM 841 C CA . ALA A 1 104 ? -11.547 -4.329 2.648 1.00 93.50 104 ALA A CA 1
ATOM 842 C C . ALA A 1 104 ? -11.672 -5.511 3.624 1.00 93.50 104 ALA A C 1
ATOM 844 O O . ALA A 1 104 ? -12.691 -5.663 4.300 1.00 93.50 104 ALA A O 1
ATOM 845 N N . LEU A 1 105 ? -10.612 -6.314 3.762 1.00 91.62 105 LEU A N 1
ATOM 846 C CA . LEU A 1 105 ? -10.571 -7.423 4.708 1.00 91.62 105 LEU A CA 1
ATOM 847 C C . LEU A 1 105 ? -10.714 -6.958 6.163 1.00 91.62 105 LEU A C 1
ATOM 849 O O . LEU A 1 105 ? -11.352 -7.652 6.953 1.00 91.62 105 LEU A O 1
ATOM 853 N N . ALA A 1 106 ? -10.183 -5.786 6.519 1.00 91.06 106 ALA A N 1
ATOM 854 C CA . ALA A 1 106 ? -10.253 -5.235 7.875 1.00 91.06 106 ALA A CA 1
ATOM 855 C C . ALA A 1 106 ? -11.670 -4.849 8.326 1.00 91.06 106 ALA A C 1
ATOM 857 O O . ALA A 1 106 ? -11.904 -4.698 9.523 1.00 91.06 106 ALA A O 1
ATOM 858 N N . PHE A 1 107 ? -12.618 -4.719 7.394 1.00 89.25 107 PHE A N 1
ATOM 859 C CA . PHE A 1 107 ? -14.022 -4.452 7.709 1.00 89.25 107 PHE A CA 1
ATOM 860 C C . PHE A 1 107 ? -14.849 -5.720 7.979 1.00 89.25 107 PHE A C 1
ATOM 862 O O . PHE A 1 107 ? -15.971 -5.604 8.472 1.00 89.25 107 PHE A O 1
ATOM 869 N N . LYS A 1 108 ? -14.331 -6.922 7.679 1.00 86.06 108 LYS A N 1
ATOM 870 C CA . LYS A 1 108 ? -15.022 -8.190 7.972 1.00 86.06 108 LYS A CA 1
ATOM 871 C C . LYS A 1 108 ? -14.953 -8.516 9.474 1.00 86.06 108 LYS A C 1
ATOM 873 O O . LYS A 1 108 ? -13.927 -8.286 10.109 1.00 86.06 108 LYS A O 1
ATOM 878 N N . ALA A 1 109 ? -16.011 -9.113 10.026 1.00 72.69 109 ALA A N 1
ATOM 879 C CA . ALA A 1 109 ? -15.984 -9.681 11.380 1.00 72.69 109 ALA A CA 1
ATOM 880 C C . ALA A 1 109 ? -14.987 -10.855 11.455 1.00 72.69 109 ALA A C 1
ATOM 882 O O . ALA A 1 109 ? -14.889 -11.618 10.492 1.00 72.69 109 ALA A O 1
ATOM 883 N N . ASN A 1 110 ? -14.247 -11.009 12.566 1.00 72.50 110 ASN A N 1
ATOM 884 C CA . ASN A 1 110 ? -13.136 -11.974 12.678 1.00 72.50 110 ASN A CA 1
ATOM 885 C C . ASN A 1 110 ? -12.133 -11.867 11.513 1.00 72.50 110 ASN A C 1
ATOM 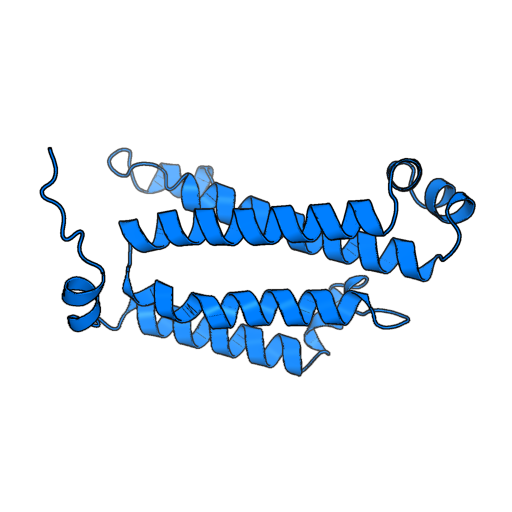887 O O . ASN A 1 110 ? -11.728 -12.866 10.909 1.00 72.50 110 ASN A O 1
ATOM 891 N N . SER A 1 111 ? -11.771 -10.632 11.163 1.00 74.06 111 SER A N 1
ATOM 892 C CA . SER A 1 111 ? -10.942 -10.337 10.000 1.00 74.06 111 SER A CA 1
ATOM 893 C C . SER A 1 111 ? -9.632 -11.129 9.992 1.00 74.06 111 SER A C 1
ATOM 895 O O . SER A 1 111 ? -8.824 -11.049 10.921 1.00 74.06 111 SER A O 1
ATOM 897 N N . ALA A 1 112 ? -9.349 -11.805 8.876 1.00 71.81 112 ALA A N 1
ATOM 898 C CA . ALA A 1 112 ? -8.048 -12.426 8.642 1.00 71.81 112 ALA A CA 1
ATOM 899 C C . ALA A 1 112 ? -6.893 -11.400 8.584 1.00 71.81 112 ALA A C 1
ATOM 901 O O . ALA A 1 112 ? -5.739 -11.788 8.725 1.00 71.81 112 ALA A O 1
ATOM 902 N N . ALA A 1 113 ? -7.167 -10.091 8.481 1.00 72.06 113 ALA A N 1
ATOM 903 C CA . ALA A 1 113 ? -6.139 -9.053 8.602 1.00 72.06 113 ALA A CA 1
ATOM 904 C C . ALA A 1 113 ? -5.502 -9.000 10.008 1.00 72.06 113 ALA A C 1
ATOM 906 O O . ALA A 1 113 ? -4.372 -8.534 10.160 1.00 72.06 113 ALA A O 1
ATOM 907 N N . GLN A 1 114 ? -6.195 -9.501 11.038 1.00 79.81 114 GLN A N 1
ATOM 908 C CA . GLN A 1 114 ? -5.658 -9.590 12.401 1.00 79.81 114 GLN A CA 1
ATOM 909 C C . GLN A 1 114 ? -4.620 -10.722 12.542 1.00 79.81 114 GLN A C 1
ATOM 911 O O . GLN A 1 114 ? -3.646 -10.595 13.295 1.00 79.81 114 GLN A O 1
ATOM 916 N N . ALA A 1 115 ? -4.802 -11.798 11.772 1.00 81.50 115 ALA A N 1
ATOM 917 C CA . ALA A 1 115 ? -4.068 -13.057 11.846 1.00 81.50 115 ALA A CA 1
ATOM 918 C C . ALA A 1 115 ? -3.261 -13.288 10.551 1.00 81.50 115 ALA A C 1
ATOM 920 O O . ALA A 1 115 ? -3.812 -13.815 9.579 1.00 81.50 115 ALA A O 1
ATOM 921 N N . PRO A 1 116 ? -1.970 -12.905 10.495 1.00 73.06 116 PRO A N 1
ATOM 922 C CA . PRO A 1 116 ? -1.163 -13.013 9.275 1.00 73.06 116 PRO A CA 1
ATOM 923 C C . PRO A 1 116 ? -1.107 -14.445 8.722 1.00 73.06 116 PRO A C 1
ATOM 925 O O . PRO A 1 116 ? -1.083 -14.642 7.510 1.00 73.06 116 PRO A O 1
ATOM 928 N N . GLU A 1 117 ? -1.175 -15.452 9.590 1.00 79.88 117 GLU A N 1
ATOM 929 C CA . GLU A 1 117 ? -1.215 -16.863 9.223 1.00 79.88 117 GLU A CA 1
ATOM 930 C C . GLU A 1 117 ? -2.497 -17.279 8.494 1.00 79.88 117 GLU A C 1
ATOM 932 O O . GLU A 1 117 ? -2.506 -18.316 7.846 1.00 79.88 117 GLU A O 1
ATOM 937 N N . LYS A 1 118 ? -3.586 -16.507 8.556 1.00 82.31 118 LYS A N 1
ATOM 938 C CA . LYS A 1 118 ? -4.821 -16.801 7.808 1.00 82.31 118 LYS A CA 1
ATOM 939 C C . LYS A 1 118 ? -4.871 -16.090 6.460 1.00 82.31 118 LYS A C 1
ATOM 941 O O . LYS A 1 118 ? -5.749 -16.386 5.657 1.00 82.31 118 LYS A O 1
ATOM 946 N N . LEU A 1 119 ? -3.926 -15.193 6.185 1.00 82.06 119 LEU A N 1
ATOM 947 C CA . LEU A 1 119 ? -3.982 -14.302 5.032 1.00 82.06 119 LEU A CA 1
ATOM 948 C C . LEU A 1 119 ? -3.859 -15.040 3.689 1.00 82.06 119 LEU A C 1
ATOM 950 O O . LEU A 1 119 ? -4.500 -14.649 2.717 1.00 82.06 119 LEU A O 1
ATOM 954 N N . TYR A 1 120 ? -3.120 -16.155 3.649 1.00 83.94 120 TYR A N 1
ATOM 955 C CA . TYR A 1 120 ? -3.016 -17.002 2.452 1.00 83.94 120 TYR A CA 1
ATOM 956 C C . TYR A 1 120 ? -4.345 -17.665 2.060 1.00 83.94 120 TYR A C 1
ATOM 958 O O . TYR A 1 120 ? -4.487 -18.149 0.940 1.00 83.94 120 TYR A O 1
ATOM 966 N N . ARG A 1 121 ? -5.318 -17.711 2.979 1.00 86.25 121 ARG A N 1
ATOM 967 C CA . ARG A 1 121 ? -6.639 -18.301 2.738 1.00 86.25 121 ARG A CA 1
ATOM 968 C C . ARG A 1 121 ? -7.594 -17.343 2.034 1.00 86.25 121 ARG A C 1
ATOM 970 O O . ARG A 1 121 ? -8.682 -17.771 1.6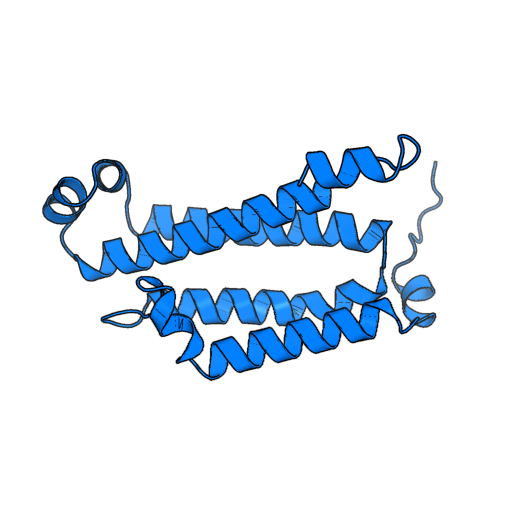72 1.00 86.25 121 ARG A O 1
ATOM 977 N N . GLU A 1 122 ? -7.221 -16.076 1.845 1.00 91.25 122 GLU A N 1
ATOM 978 C CA . GLU A 1 122 ? -8.033 -15.089 1.128 1.00 91.25 122 GLU A CA 1
ATOM 979 C C . GLU A 1 122 ? -7.679 -15.115 -0.373 1.00 91.25 122 GLU A C 1
ATOM 981 O O . GLU A 1 122 ? -6.685 -14.507 -0.784 1.00 91.25 122 GLU A O 1
ATOM 986 N N . PRO A 1 123 ? -8.476 -15.796 -1.224 1.00 88.88 123 PRO A N 1
ATOM 987 C CA . PRO A 1 123 ? -8.096 -16.067 -2.611 1.00 88.88 123 PRO A CA 1
ATOM 988 C C . PRO A 1 123 ? -8.020 -14.795 -3.457 1.00 88.88 123 PRO A C 1
ATOM 990 O O . PRO A 1 123 ? -7.166 -14.692 -4.330 1.00 88.88 123 PRO A O 1
ATOM 993 N N . ILE A 1 124 ? -8.874 -13.804 -3.176 1.00 91.62 124 ILE A N 1
ATOM 994 C CA . ILE A 1 124 ? -8.888 -12.522 -3.895 1.00 91.62 124 ILE A CA 1
ATOM 995 C C . ILE A 1 124 ? -7.585 -11.760 -3.642 1.00 91.62 124 ILE A C 1
ATOM 997 O O . ILE A 1 124 ? -6.956 -11.275 -4.580 1.00 91.62 124 ILE A O 1
ATOM 1001 N N . LEU A 1 125 ? -7.158 -11.691 -2.378 1.00 92.81 125 LEU A N 1
ATOM 1002 C CA . LEU A 1 125 ? -5.922 -11.015 -2.003 1.00 92.81 125 LEU A CA 1
ATOM 1003 C C . LEU A 1 125 ? -4.707 -11.739 -2.592 1.00 92.81 125 LEU A C 1
ATOM 1005 O O . LEU A 1 125 ? -3.848 -11.097 -3.187 1.00 92.81 125 LEU A O 1
ATOM 1009 N N . MET A 1 126 ? -4.643 -13.068 -2.469 1.00 94.62 126 MET A N 1
ATOM 1010 C CA . MET A 1 126 ? -3.539 -13.854 -3.031 1.00 94.62 126 MET A CA 1
ATOM 1011 C C . MET A 1 126 ? -3.483 -13.773 -4.553 1.00 94.62 126 MET A C 1
ATOM 1013 O O . MET A 1 126 ? -2.403 -13.575 -5.101 1.00 94.62 126 MET A O 1
ATOM 1017 N N . GLY A 1 127 ? -4.628 -13.833 -5.234 1.00 95.62 127 GLY A N 1
ATOM 1018 C CA . GLY A 1 127 ? -4.709 -13.629 -6.678 1.00 95.62 127 GLY A CA 1
ATOM 1019 C C . GLY A 1 127 ? -4.181 -12.256 -7.093 1.00 95.62 127 GLY A C 1
ATOM 1020 O O . GLY A 1 127 ? -3.335 -12.172 -7.980 1.00 95.62 127 GLY A O 1
ATOM 1021 N N . ALA A 1 128 ? -4.602 -11.189 -6.406 1.00 95.06 128 ALA A N 1
ATOM 1022 C CA . ALA A 1 128 ? -4.118 -9.836 -6.674 1.00 95.06 128 ALA A CA 1
ATOM 1023 C C . ALA A 1 128 ? -2.606 -9.699 -6.422 1.00 95.06 128 ALA A C 1
ATOM 1025 O O . ALA A 1 128 ? -1.903 -9.096 -7.233 1.00 95.06 128 ALA A O 1
ATOM 1026 N N . VAL A 1 129 ? -2.083 -10.288 -5.341 1.00 95.31 129 VAL A N 1
ATOM 1027 C CA . VAL A 1 129 ? -0.646 -10.269 -5.015 1.00 95.31 129 VAL A CA 1
ATOM 1028 C C . VAL A 1 129 ? 0.170 -11.020 -6.065 1.00 95.31 129 VAL A C 1
ATOM 1030 O O . VAL A 1 129 ? 1.155 -10.477 -6.560 1.00 95.31 129 VAL A O 1
ATOM 1033 N N . LEU A 1 130 ? -0.239 -12.237 -6.434 1.00 96.75 130 LEU A N 1
ATOM 1034 C CA . LEU A 1 130 ? 0.456 -13.048 -7.437 1.00 96.75 130 LEU A CA 1
ATOM 1035 C C . LEU A 1 130 ? 0.439 -12.379 -8.812 1.00 96.75 130 LEU A C 1
ATOM 1037 O O . LEU A 1 130 ? 1.471 -12.332 -9.478 1.00 96.75 130 LEU A O 1
ATOM 1041 N N . LEU A 1 131 ? -0.700 -11.803 -9.204 1.00 97.06 131 LEU A N 1
ATOM 1042 C CA . LEU A 1 131 ? -0.820 -11.025 -10.433 1.00 97.06 131 LEU A CA 1
ATOM 1043 C C . LEU A 1 131 ? 0.120 -9.813 -10.416 1.00 97.06 131 LEU A C 1
ATOM 1045 O O . LEU A 1 131 ? 0.873 -9.606 -11.363 1.00 97.06 131 LEU A O 1
ATOM 1049 N N . THR A 1 132 ? 0.113 -9.042 -9.326 1.00 97.06 132 THR A N 1
ATOM 1050 C CA . THR A 1 132 ? 0.983 -7.867 -9.166 1.00 97.06 132 THR A CA 1
ATOM 1051 C C . THR A 1 132 ? 2.455 -8.260 -9.255 1.00 97.06 132 THR A C 1
ATOM 1053 O O . THR A 1 132 ? 3.209 -7.646 -10.006 1.00 97.06 132 THR A O 1
ATOM 1056 N N . ALA A 1 133 ? 2.862 -9.312 -8.540 1.00 96.50 133 ALA A N 1
ATOM 1057 C CA . ALA A 1 133 ? 4.230 -9.811 -8.559 1.00 96.50 133 ALA A CA 1
ATOM 1058 C C . ALA A 1 133 ? 4.641 -10.296 -9.957 1.00 96.50 133 ALA A C 1
ATOM 1060 O O . ALA A 1 133 ? 5.706 -9.918 -10.438 1.00 96.50 133 ALA A O 1
ATOM 1061 N N . GLY A 1 134 ? 3.791 -11.071 -10.637 1.00 97.50 134 GLY A N 1
ATOM 1062 C CA . GLY A 1 134 ? 4.053 -11.550 -11.995 1.00 97.50 134 GLY A CA 1
ATOM 1063 C C . GLY A 1 134 ? 4.210 -10.411 -13.003 1.00 97.50 134 GLY A C 1
ATOM 1064 O O . GLY A 1 134 ? 5.147 -10.420 -13.803 1.00 97.50 134 GLY A O 1
ATOM 1065 N N . VAL A 1 135 ? 3.355 -9.387 -12.924 1.00 96.69 135 VAL A N 1
ATOM 1066 C CA . VAL A 1 135 ? 3.447 -8.190 -13.773 1.00 96.69 135 VAL A CA 1
ATOM 1067 C C . VAL A 1 135 ? 4.719 -7.401 -13.474 1.00 96.69 135 VAL A C 1
ATOM 1069 O O . VAL A 1 135 ? 5.446 -7.065 -14.403 1.00 96.69 135 VAL A O 1
ATOM 1072 N N . MET A 1 136 ? 5.043 -7.155 -12.202 1.00 95.56 136 MET A N 1
ATOM 1073 C CA . MET A 1 136 ? 6.281 -6.460 -11.832 1.00 95.56 136 MET A CA 1
ATOM 1074 C C . MET A 1 136 ? 7.523 -7.205 -12.321 1.00 95.56 136 MET A C 1
ATOM 1076 O O . MET A 1 136 ? 8.400 -6.584 -12.909 1.00 95.56 136 MET A O 1
ATOM 1080 N N . ILE A 1 137 ? 7.589 -8.525 -12.120 1.00 96.06 137 ILE A N 1
ATOM 1081 C CA . ILE A 1 137 ? 8.705 -9.352 -12.596 1.00 96.06 137 ILE A CA 1
ATOM 1082 C C . ILE A 1 137 ? 8.824 -9.248 -14.115 1.00 96.06 137 ILE A C 1
ATOM 1084 O O . ILE A 1 137 ? 9.916 -9.023 -14.618 1.00 96.06 137 ILE A O 1
ATOM 1088 N N . THR A 1 138 ? 7.713 -9.348 -14.844 1.00 96.12 138 THR A N 1
ATOM 1089 C CA . THR A 1 138 ? 7.716 -9.233 -16.309 1.00 96.12 138 THR A CA 1
ATOM 1090 C C . THR A 1 138 ? 8.241 -7.868 -16.763 1.00 96.12 138 THR A C 1
ATOM 1092 O O . THR A 1 138 ? 9.127 -7.795 -17.610 1.00 96.12 138 THR A O 1
ATOM 1095 N N . LEU A 1 139 ? 7.762 -6.783 -16.151 1.00 94.56 139 LEU A N 1
ATOM 1096 C CA . LEU A 1 139 ? 8.161 -5.408 -16.473 1.00 94.56 139 LEU A CA 1
ATOM 1097 C C . LEU A 1 139 ? 9.609 -5.074 -16.075 1.00 94.56 139 LEU A C 1
ATOM 1099 O O . LEU A 1 139 ? 10.144 -4.079 -16.547 1.00 94.56 139 LEU A O 1
ATOM 1103 N N . LEU A 1 140 ? 10.267 -5.886 -15.238 1.00 92.62 140 LEU A N 1
ATOM 1104 C CA . LEU A 1 140 ? 11.707 -5.744 -14.984 1.00 92.62 140 LEU A CA 1
ATOM 1105 C C . LEU A 1 140 ? 12.567 -6.178 -16.182 1.00 92.62 140 LEU A C 1
ATOM 1107 O O . LEU A 1 140 ? 13.722 -5.760 -16.261 1.00 92.62 140 LEU A O 1
ATOM 1111 N N . PHE A 1 141 ? 12.024 -7.004 -17.083 1.00 94.38 141 PHE A N 1
ATOM 1112 C CA . PHE A 1 141 ? 12.745 -7.568 -18.231 1.00 94.38 141 PHE A CA 1
ATOM 1113 C C . PHE A 1 141 ? 12.196 -7.128 -19.594 1.00 94.38 141 PHE A C 1
ATOM 1115 O O . PHE A 1 141 ? 12.849 -7.368 -20.606 1.00 94.38 141 PHE A O 1
ATOM 1122 N N . VAL A 1 142 ? 11.007 -6.522 -19.641 1.00 94.31 142 VAL A N 1
ATOM 1123 C CA . VAL A 1 142 ? 10.363 -6.066 -20.879 1.00 94.31 142 VAL A CA 1
ATOM 1124 C C . VAL A 1 142 ? 10.461 -4.550 -20.985 1.00 94.31 142 VAL A C 1
ATOM 1126 O O . VAL A 1 142 ? 9.887 -3.843 -20.163 1.00 94.31 142 VAL A O 1
ATOM 1129 N N . ASP A 1 143 ? 11.119 -4.065 -22.036 1.00 90.94 143 ASP A N 1
ATOM 1130 C CA . ASP A 1 143 ? 11.186 -2.638 -22.352 1.00 90.94 143 ASP A CA 1
ATOM 1131 C C . ASP A 1 143 ? 9.959 -2.202 -23.171 1.00 90.94 143 ASP A C 1
ATOM 1133 O O . ASP A 1 143 ? 9.595 -2.833 -24.169 1.00 90.94 143 ASP A O 1
ATOM 1137 N N . ILE A 1 144 ? 9.326 -1.092 -22.777 1.00 92.25 144 ILE A N 1
ATOM 1138 C CA . ILE A 1 144 ? 8.170 -0.517 -23.486 1.00 92.25 144 ILE A CA 1
ATOM 1139 C C . ILE A 1 144 ? 8.549 0.886 -23.984 1.00 92.25 144 ILE A C 1
ATOM 1141 O O . ILE A 1 144 ? 8.272 1.884 -23.312 1.00 92.25 144 ILE A O 1
ATOM 1145 N N . PRO A 1 145 ? 9.158 1.007 -25.180 1.00 88.19 145 PRO A N 1
ATOM 1146 C CA . PRO A 1 145 ? 9.782 2.252 -25.634 1.00 88.19 145 PRO A CA 1
ATOM 1147 C C . PRO A 1 145 ? 8.794 3.419 -25.786 1.00 88.19 145 PRO A C 1
ATOM 1149 O O . PRO A 1 145 ? 9.157 4.571 -25.564 1.00 88.19 145 PRO A O 1
ATOM 1152 N N . ILE A 1 146 ? 7.524 3.134 -26.096 1.00 89.31 146 ILE A N 1
ATOM 1153 C CA . ILE A 1 146 ? 6.460 4.148 -26.205 1.00 89.31 146 ILE A CA 1
ATOM 1154 C C . ILE A 1 146 ? 6.296 4.951 -24.907 1.00 89.31 146 ILE A C 1
ATOM 1156 O O . ILE A 1 146 ? 5.976 6.138 -24.962 1.00 89.31 146 ILE A O 1
ATOM 1160 N N . MET A 1 147 ? 6.549 4.348 -23.743 1.00 87.00 147 MET A N 1
ATOM 1161 C CA . MET A 1 147 ? 6.356 5.026 -22.461 1.00 87.00 147 MET A CA 1
ATOM 1162 C C . MET A 1 147 ? 7.324 6.187 -22.255 1.00 87.00 147 MET A C 1
ATOM 1164 O O . MET A 1 147 ? 6.923 7.204 -21.697 1.00 87.00 147 MET A O 1
ATOM 1168 N N . TYR A 1 148 ? 8.550 6.094 -22.772 1.00 85.62 148 TYR A N 1
ATOM 1169 C CA . TYR A 1 148 ? 9.517 7.189 -22.692 1.00 85.62 148 TYR A CA 1
ATOM 1170 C C . TYR A 1 148 ? 9.079 8.396 -23.516 1.00 85.62 148 TYR A C 1
ATOM 1172 O O . TYR A 1 148 ? 9.318 9.521 -23.105 1.00 85.62 148 TYR A O 1
ATOM 1180 N N . ASN A 1 149 ? 8.368 8.190 -24.625 1.00 86.00 149 ASN A N 1
ATOM 1181 C CA . ASN A 1 149 ? 7.861 9.298 -25.436 1.00 86.00 149 ASN A CA 1
ATOM 1182 C C . ASN A 1 149 ? 6.659 9.995 -24.784 1.00 86.00 149 ASN A C 1
ATOM 1184 O O . ASN A 1 149 ? 6.495 11.202 -24.929 1.00 86.00 149 ASN A O 1
ATOM 1188 N N . VAL A 1 150 ? 5.813 9.242 -24.074 1.00 86.25 150 VAL A N 1
ATOM 1189 C CA . VAL A 1 150 ? 4.590 9.769 -23.444 1.00 86.25 150 VAL A CA 1
ATOM 1190 C C . VAL A 1 150 ? 4.873 10.423 -22.088 1.00 86.25 150 VAL A C 1
ATOM 1192 O O . VAL A 1 150 ? 4.228 11.409 -21.741 1.00 86.25 150 VAL A O 1
ATOM 1195 N N . LEU A 1 151 ? 5.816 9.879 -21.314 1.00 82.12 151 LEU A N 1
ATOM 1196 C CA . LEU A 1 151 ? 6.114 10.313 -19.942 1.00 82.12 151 LEU A CA 1
ATOM 1197 C C . LEU A 1 151 ? 7.388 11.164 -19.829 1.00 82.12 151 LEU A C 1
ATOM 1199 O O . LEU A 1 151 ? 7.694 11.635 -18.731 1.00 82.12 151 LEU A O 1
ATOM 1203 N N . ALA A 1 152 ? 8.138 11.365 -20.920 1.00 77.56 152 ALA A N 1
ATOM 1204 C CA . ALA A 1 152 ? 9.277 12.276 -20.903 1.00 77.56 152 ALA A CA 1
ATOM 1205 C C . ALA A 1 152 ? 8.829 13.702 -20.533 1.00 77.56 152 ALA A C 1
ATOM 1207 O O . ALA A 1 152 ? 7.785 14.165 -21.004 1.00 77.56 152 ALA A O 1
ATOM 1208 N N . PRO A 1 153 ? 9.621 14.430 -19.723 1.00 74.62 153 PRO A N 1
ATOM 1209 C CA . PRO A 1 153 ? 9.379 15.842 -19.472 1.00 74.62 153 PRO A CA 1
ATOM 1210 C C . PRO A 1 153 ? 9.353 16.614 -20.794 1.00 74.62 153 PRO A C 1
ATOM 1212 O O . PRO A 1 153 ? 10.322 16.607 -21.548 1.00 74.62 153 PRO A O 1
ATOM 1215 N N . THR A 1 154 ? 8.241 17.290 -21.072 1.00 78.94 154 THR A N 1
ATOM 1216 C CA . THR A 1 154 ? 8.082 18.140 -22.264 1.00 78.94 154 THR A CA 1
ATOM 1217 C C . THR A 1 154 ? 8.671 19.536 -22.075 1.00 78.94 154 THR A C 1
ATOM 1219 O O . THR A 1 154 ? 8.837 20.276 -23.042 1.00 78.94 154 THR A O 1
ATOM 1222 N N . LEU A 1 155 ? 8.988 19.904 -20.831 1.00 76.75 155 LEU A N 1
ATOM 1223 C CA . LEU A 1 155 ? 9.633 21.166 -20.497 1.00 76.75 155 LEU A CA 1
ATOM 1224 C C . LEU A 1 155 ? 11.159 21.015 -20.587 1.00 76.75 155 LEU A C 1
ATOM 1226 O O . LEU A 1 155 ? 11.694 20.039 -20.053 1.00 76.75 155 LEU A O 1
ATOM 1230 N N . PRO A 1 156 ? 11.868 21.972 -21.215 1.00 69.12 156 PRO A N 1
ATOM 1231 C CA . PRO A 1 156 ? 13.323 21.987 -21.191 1.00 69.12 156 PRO A CA 1
ATOM 1232 C C . PRO A 1 156 ? 13.801 22.088 -19.739 1.00 69.12 156 PRO A C 1
ATOM 1234 O O . PRO A 1 156 ? 13.281 22.891 -18.959 1.00 69.12 156 PRO A O 1
ATOM 1237 N N . LEU A 1 157 ? 14.765 21.243 -19.373 1.00 73.94 157 LEU A N 1
ATOM 1238 C CA . LEU A 1 157 ? 15.426 21.350 -18.077 1.00 73.94 157 LEU A CA 1
ATOM 1239 C C . LEU A 1 157 ? 16.227 22.668 -18.058 1.00 73.94 157 LEU A C 1
ATOM 1241 O O . LEU A 1 157 ? 16.905 22.945 -19.051 1.00 73.94 157 LEU A O 1
ATOM 1245 N N . PRO A 1 158 ? 16.102 23.491 -17.000 1.00 65.31 158 PRO A N 1
ATOM 1246 C CA . PRO A 1 158 ? 16.841 24.744 -16.867 1.00 65.31 158 PRO A CA 1
ATOM 1247 C C . PRO A 1 158 ? 18.352 24.531 -16.725 1.00 65.31 158 PRO A C 1
ATOM 1249 O O . PRO A 1 158 ? 18.763 23.450 -16.237 1.00 65.31 158 PRO A O 1
#

Foldseek 3Di:
DVVVVVVVDDPDDDLVLQVQLVVLVVQLLVLLLLLLVLVLVVDLVVSCVVPVVSVVDDNVVSVVSNVVSVVSNLVSVCVSCVPPPVLLVVLSVLVVQLSVVLSVQSPDHVRCSNPVVCVVVPVSNVVSVVVSVVSNVVSVPDDDPVSCVVPPDPDDDD

pLDDT: mean 87.88, std 10.82, range [54.53, 98.12]

Secondary structure (DSSP, 8-state):
-HHHHTTT-TTSPP-HHHHHHHHHHHHHHHHHHHHHHHHHH--HHHHHHH-GGGGG--HHHHHHHHHHHHHHHHHHHHHHHHHH-GGGGGGHHHHHHHHHHHHHHHTSTT-TTS-GGGGGG-HHHHHHHHHHHHHHHHHTT---HHHHHHHS--SPP-

Sequence (158 aa):
MLAGWYIIGPAMVLPISLLLSYWMVAAYFMAVKRFAEFRDIGDPARAARYRRSFAFYTEPRLLISIMFYASASMLFLGAFIMRYRLELILSFPLVALVMATYLALAFKANSAAQAPEKLYREPILMGAVLLTAGVMITLLFVDIPIMYNVLAPTLPLP

Radius of gyration: 18.94 Å; chains: 1; bounding box: 46×43×55 Å